Protein AF-A0A0G0WKQ0-F1 (afdb_monomer)

Foldseek 3Di:
DDDLLDAQEEEEADDDVVVVVVVQVVVCVVVVDHHRYDYDYPVVLLVCLLVVPVSSVVVLPDDDDDPDDDNCVSCVSVDD

Secondary structure (DSSP, 8-state):
---TT--SEEEES---HHHHHHHHHHHHHHHTS---EEEE-HHHHHHHHHTT-HHHHHHHHS----SSS-HHHHHGGG--

Radius of gyration: 13.47 Å; Cα contacts (8 Å, |Δi|>4): 54; chains: 1; bounding box: 34×24×31 Å

Organism: NCBI:txid1618429

Mean predicted aligned error: 4.38 Å

Structure (mmCIF, N/CA/C/O backbone):
data_AF-A0A0G0WKQ0-F1
#
_entry.id   AF-A0A0G0WKQ0-F1
#
loop_
_atom_site.group_PDB
_atom_site.id
_atom_site.type_symbol
_atom_site.label_atom_id
_atom_site.label_alt_id
_atom_site.label_comp_id
_atom_site.label_asym_id
_atom_site.label_entity_id
_atom_site.label_seq_id
_atom_site.pdbx_PDB_ins_code
_atom_site.Cartn_x
_atom_site.Cartn_y
_atom_site.Cartn_z
_atom_site.occupancy
_atom_site.B_iso_or_equiv
_atom_site.auth_seq_id
_atom_site.auth_comp_id
_atom_site.auth_asym_id
_atom_site.auth_atom_id
_atom_site.pdbx_PDB_model_num
ATOM 1 N N . LYS A 1 1 ? 7.594 3.671 16.453 1.00 43.97 1 LYS A N 1
ATOM 2 C CA . LYS A 1 1 ? 6.780 4.646 15.692 1.00 43.97 1 LYS A CA 1
ATOM 3 C C . LYS A 1 1 ? 7.348 4.657 14.285 1.00 43.97 1 LYS A C 1
ATOM 5 O O . LYS A 1 1 ? 8.474 5.120 14.154 1.00 43.97 1 LYS A O 1
ATOM 10 N N . GLY A 1 2 ? 6.653 4.052 13.318 1.00 52.34 2 GLY A N 1
ATOM 11 C CA . GLY A 1 2 ? 7.029 4.167 11.906 1.00 52.34 2 GLY A CA 1
ATOM 12 C C . GLY A 1 2 ? 6.952 5.632 11.493 1.00 52.34 2 GLY A C 1
ATOM 13 O O . GLY A 1 2 ? 6.134 6.385 12.035 1.00 52.34 2 GLY A O 1
ATOM 14 N N . THR A 1 3 ? 7.864 6.069 10.637 1.00 54.50 3 THR A N 1
ATOM 15 C CA . THR A 1 3 ? 7.729 7.381 10.000 1.00 54.50 3 THR A CA 1
ATOM 16 C C . THR A 1 3 ? 6.624 7.273 8.947 1.00 54.50 3 THR A C 1
ATOM 18 O O . THR A 1 3 ? 6.305 6.177 8.494 1.00 54.50 3 THR A O 1
ATOM 21 N N . SER A 1 4 ? 6.035 8.387 8.508 1.00 57.16 4 SER A N 1
ATOM 22 C CA . SER A 1 4 ? 5.021 8.393 7.432 1.00 57.16 4 SER A CA 1
ATOM 23 C C . SER A 1 4 ? 5.550 7.910 6.068 1.00 57.16 4 SER A C 1
ATOM 25 O O . SER A 1 4 ? 4.867 8.041 5.058 1.00 57.16 4 SER A O 1
ATOM 27 N N . GLU A 1 5 ? 6.798 7.441 6.009 1.00 63.59 5 GLU A N 1
ATOM 28 C CA . GLU A 1 5 ? 7.430 6.898 4.812 1.00 63.59 5 GLU A CA 1
ATOM 29 C C . GLU A 1 5 ? 7.385 5.365 4.747 1.00 63.59 5 GLU A C 1
ATOM 31 O O . GLU A 1 5 ? 7.680 4.796 3.689 1.00 63.59 5 GLU A O 1
ATOM 36 N N . ASP A 1 6 ? 7.042 4.701 5.853 1.00 78.62 6 ASP A N 1
ATOM 37 C CA . ASP A 1 6 ? 6.930 3.247 5.913 1.00 78.62 6 ASP A CA 1
ATOM 38 C C . ASP A 1 6 ? 5.595 2.797 5.301 1.00 78.62 6 ASP A C 1
ATOM 40 O O . ASP A 1 6 ? 4.541 3.371 5.575 1.00 78.62 6 ASP A O 1
ATOM 44 N N . VAL A 1 7 ? 5.655 1.786 4.431 1.00 89.81 7 VAL A N 1
ATOM 45 C CA . VAL A 1 7 ? 4.475 1.198 3.785 1.00 89.81 7 VAL A CA 1
ATOM 46 C C . VAL A 1 7 ? 4.041 -0.006 4.601 1.00 89.81 7 VAL A C 1
ATOM 48 O O . VAL A 1 7 ? 4.788 -0.975 4.717 1.00 89.81 7 VAL A O 1
ATOM 51 N N . ASP A 1 8 ? 2.822 0.040 5.120 1.00 92.94 8 ASP A N 1
ATOM 52 C CA . ASP A 1 8 ? 2.232 -1.049 5.896 1.00 92.94 8 ASP A CA 1
ATOM 53 C C . ASP A 1 8 ? 1.635 -2.131 4.988 1.00 92.94 8 ASP A C 1
ATOM 55 O O . ASP A 1 8 ? 1.641 -3.315 5.325 1.00 92.94 8 ASP A O 1
ATOM 59 N N . LEU A 1 9 ? 1.116 -1.731 3.822 1.00 94.88 9 LEU A N 1
ATOM 60 C CA . LEU A 1 9 ? 0.482 -2.638 2.871 1.00 94.88 9 LEU A CA 1
ATOM 61 C C . LEU A 1 9 ? 0.763 -2.217 1.427 1.00 94.88 9 LEU A C 1
ATOM 63 O O . LEU A 1 9 ? 0.451 -1.102 1.013 1.00 94.88 9 LEU A O 1
ATOM 67 N N . LEU A 1 10 ? 1.297 -3.143 0.636 1.00 95.44 10 LEU A N 1
ATOM 68 C CA . LEU A 1 10 ? 1.412 -2.999 -0.811 1.00 95.44 10 LEU A CA 1
ATOM 69 C C . LEU A 1 10 ? 0.479 -4.005 -1.487 1.00 95.44 10 LEU A C 1
ATOM 71 O O . LEU A 1 10 ? 0.557 -5.200 -1.209 1.00 95.44 10 LEU A O 1
ATOM 75 N N . ILE A 1 11 ? -0.364 -3.524 -2.398 1.00 96.62 11 ILE A N 1
ATOM 76 C CA . ILE A 1 11 ? -1.203 -4.368 -3.250 1.00 96.62 11 ILE A CA 1
ATOM 77 C C . ILE A 1 11 ? -0.764 -4.187 -4.703 1.00 96.62 11 ILE A C 1
ATOM 79 O O . ILE A 1 11 ? -0.714 -3.067 -5.208 1.00 96.62 11 ILE A O 1
ATOM 83 N N . VAL A 1 12 ? -0.454 -5.292 -5.377 1.00 95.75 12 VAL A N 1
ATOM 84 C CA . VAL A 1 12 ? -0.088 -5.298 -6.797 1.00 95.75 12 VAL A CA 1
ATOM 85 C C . VAL A 1 12 ? -1.105 -6.138 -7.555 1.00 95.75 12 VAL A C 1
ATOM 87 O O . VAL A 1 12 ? -1.306 -7.303 -7.216 1.00 95.75 12 VAL A O 1
ATOM 90 N N . GLY A 1 13 ? -1.762 -5.548 -8.551 1.00 95.19 13 GLY A N 1
ATOM 91 C CA . GLY A 1 13 ? -2.750 -6.244 -9.374 1.00 95.19 13 GLY A CA 1
ATOM 92 C C . GLY A 1 13 ? -3.890 -5.350 -9.847 1.00 95.19 13 GLY A C 1
ATOM 93 O O . GLY A 1 13 ? -3.844 -4.125 -9.747 1.00 95.19 13 GLY A O 1
ATOM 94 N N . GLN A 1 14 ? -4.941 -5.978 -10.371 1.00 94.75 14 GLN A N 1
ATOM 95 C CA . GLN A 1 14 ? -6.174 -5.282 -10.737 1.00 94.75 14 GLN A CA 1
ATOM 96 C C . GLN A 1 14 ? -7.021 -5.025 -9.492 1.00 94.75 14 GLN A C 1
ATOM 98 O O . GLN A 1 14 ? -7.432 -5.960 -8.809 1.00 94.75 14 GLN A O 1
ATOM 103 N N . ILE A 1 15 ? -7.274 -3.752 -9.194 1.00 93.44 15 ILE A N 1
ATOM 104 C CA . ILE A 1 15 ? -7.915 -3.332 -7.947 1.00 93.44 15 ILE A CA 1
ATOM 105 C C . ILE A 1 15 ? -9.089 -2.413 -8.256 1.00 93.44 15 ILE A C 1
ATOM 107 O O . ILE A 1 15 ? -8.964 -1.440 -9.002 1.00 93.44 15 ILE A O 1
ATOM 111 N N . VAL A 1 16 ? -10.222 -2.685 -7.614 1.00 95.38 16 VAL A N 1
ATOM 112 C CA . VAL A 1 16 ? -11.358 -1.765 -7.567 1.00 95.38 16 VAL A CA 1
ATOM 113 C C . VAL A 1 16 ? -11.132 -0.804 -6.402 1.00 95.38 16 VAL A C 1
ATOM 115 O O . VAL A 1 16 ? -11.373 -1.138 -5.244 1.00 95.38 16 VAL A O 1
ATOM 118 N N . LEU A 1 17 ? -10.627 0.396 -6.700 1.00 93.88 17 LEU A N 1
ATOM 119 C CA . LEU A 1 17 ? -10.199 1.358 -5.677 1.00 93.88 17 LEU A CA 1
ATOM 120 C C . LEU A 1 17 ? -11.270 1.670 -4.608 1.00 93.88 17 LEU A C 1
ATOM 122 O O . LEU A 1 17 ? -10.915 1.678 -3.429 1.00 93.88 17 LEU A O 1
ATOM 126 N N . PRO A 1 18 ? -12.559 1.870 -4.951 1.00 97.12 18 PRO A N 1
ATOM 127 C CA . PRO A 1 18 ? -13.591 2.091 -3.938 1.00 97.12 18 PRO A CA 1
ATOM 128 C C . PRO A 1 18 ? -13.735 0.935 -2.939 1.00 97.12 18 PRO A C 1
ATOM 130 O O . PRO A 1 18 ? -13.937 1.174 -1.753 1.00 97.12 18 PRO A O 1
ATOM 133 N N . GLU A 1 19 ? -13.597 -0.314 -3.390 1.00 97.12 19 GLU A N 1
ATOM 134 C CA . GLU A 1 19 ? -13.697 -1.488 -2.516 1.00 97.12 19 GLU A CA 1
ATOM 135 C C . GLU A 1 19 ? -12.501 -1.567 -1.567 1.00 97.12 19 GLU A C 1
ATOM 137 O O . GLU A 1 19 ? -12.679 -1.756 -0.363 1.00 97.12 19 GLU A O 1
ATOM 142 N N . LEU A 1 20 ? -11.288 -1.332 -2.084 1.00 96.31 20 LEU A N 1
ATOM 143 C CA . LEU A 1 20 ? -10.083 -1.274 -1.258 1.00 96.31 20 LEU A CA 1
ATOM 144 C C . LEU A 1 20 ? -10.200 -0.183 -0.185 1.00 96.31 20 LEU A C 1
ATOM 146 O O . LEU A 1 20 ? -9.903 -0.435 0.979 1.00 96.31 20 LEU A O 1
ATOM 150 N N . GLN A 1 21 ? -10.679 1.009 -0.548 1.00 96.88 21 GLN A N 1
ATOM 151 C CA . GLN A 1 21 ? -10.856 2.115 0.397 1.00 96.88 21 GLN A CA 1
ATOM 152 C C . GLN A 1 21 ? -11.820 1.766 1.534 1.00 96.88 21 GLN A C 1
ATOM 154 O O . GLN A 1 21 ? -11.533 2.086 2.687 1.00 96.88 21 GLN A O 1
ATOM 159 N N . VAL A 1 22 ? -12.934 1.091 1.229 1.00 98.12 22 VAL A N 1
ATOM 160 C CA . VAL A 1 22 ? -13.898 0.641 2.245 1.00 98.12 22 VAL A CA 1
ATOM 161 C C . VAL A 1 22 ? -13.257 -0.368 3.199 1.00 98.12 22 VAL A C 1
ATOM 163 O O . VAL A 1 22 ? -13.406 -0.227 4.411 1.00 98.12 22 VAL A O 1
ATOM 166 N N . ILE A 1 23 ? -12.507 -1.341 2.672 1.00 97.06 23 ILE A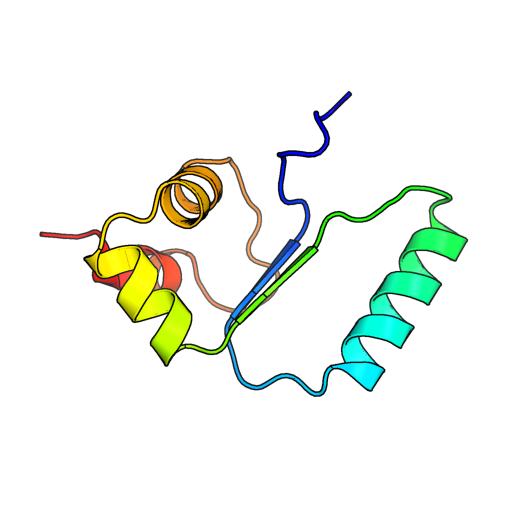 N 1
ATOM 167 C CA . ILE A 1 23 ? -11.821 -2.360 3.483 1.00 97.06 23 ILE A CA 1
ATOM 168 C C . ILE A 1 23 ? -10.793 -1.713 4.418 1.00 97.06 23 ILE A C 1
ATOM 170 O O . ILE A 1 23 ? -10.771 -2.011 5.612 1.00 97.06 23 ILE A O 1
ATOM 174 N N . ILE A 1 24 ? -9.963 -0.804 3.899 1.00 97.31 24 ILE A N 1
ATOM 175 C CA . ILE A 1 24 ? -8.956 -0.114 4.711 1.00 97.31 24 ILE A CA 1
ATOM 176 C C . ILE A 1 24 ? -9.623 0.755 5.782 1.00 97.31 24 ILE A C 1
ATOM 178 O O . ILE A 1 24 ? -9.206 0.722 6.936 1.00 97.31 24 ILE A O 1
ATOM 182 N N . ALA A 1 25 ? -10.671 1.508 5.435 1.00 97.56 25 ALA A N 1
ATOM 183 C CA . ALA A 1 25 ? -11.367 2.369 6.389 1.00 97.56 25 ALA A CA 1
ATOM 184 C C . ALA A 1 25 ? -11.988 1.576 7.550 1.00 97.56 25 ALA A C 1
ATOM 186 O O . ALA A 1 25 ? -11.858 1.986 8.704 1.00 97.56 25 ALA A O 1
ATOM 187 N N . ASP A 1 26 ? -12.617 0.436 7.253 1.00 98.25 26 ASP A N 1
ATOM 188 C CA . ASP A 1 26 ? -13.185 -0.462 8.260 1.00 98.25 26 ASP A CA 1
ATOM 189 C C . ASP A 1 26 ? -12.099 -1.015 9.199 1.00 98.25 26 ASP A C 1
ATOM 191 O O . ASP A 1 26 ? -12.262 -1.007 10.420 1.00 98.25 26 ASP A O 1
ATOM 195 N N . GLU A 1 27 ? -10.942 -1.412 8.661 1.00 97.06 27 GLU A N 1
ATOM 196 C CA . GLU A 1 27 ? -9.847 -1.941 9.478 1.00 97.06 27 GLU A CA 1
ATOM 197 C C . GLU A 1 27 ? -9.173 -0.872 10.348 1.00 97.06 27 GLU A C 1
ATOM 199 O O . GLU A 1 27 ? -8.887 -1.118 11.523 1.00 97.06 27 GLU A O 1
ATOM 204 N N . GLN A 1 28 ? -8.972 0.336 9.815 1.00 97.38 28 GLN A N 1
ATOM 205 C CA . GLN A 1 28 ? -8.464 1.466 10.597 1.00 97.38 28 GLN A CA 1
ATOM 206 C C . GLN A 1 28 ? -9.417 1.827 11.742 1.00 97.38 28 GLN A C 1
ATOM 208 O O . GLN A 1 28 ? -8.963 2.082 12.855 1.00 97.38 28 GLN A O 1
ATOM 213 N N . ALA A 1 29 ? -10.734 1.808 11.501 1.00 97.62 29 ALA A N 1
ATOM 214 C CA . ALA A 1 29 ? -11.734 2.070 12.535 1.00 97.62 29 ALA A CA 1
ATOM 215 C C . ALA A 1 29 ? -11.729 0.990 13.628 1.00 97.62 29 ALA A C 1
ATOM 217 O O . ALA A 1 29 ? -11.845 1.308 14.808 1.00 97.62 29 ALA A O 1
ATOM 218 N N . LYS A 1 30 ? -11.550 -0.282 13.251 1.00 98.00 30 LYS A N 1
ATOM 219 C CA . LYS A 1 30 ? -11.467 -1.409 14.194 1.00 98.00 30 LYS A CA 1
ATOM 220 C C . LYS A 1 30 ? -10.207 -1.387 15.054 1.00 98.00 30 LYS A C 1
ATOM 222 O O . LYS A 1 30 ? -10.260 -1.800 16.210 1.00 98.00 30 LYS A O 1
ATOM 227 N N . ARG A 1 31 ? -9.070 -0.982 14.482 1.00 95.19 31 ARG A N 1
ATOM 228 C CA . ARG A 1 31 ? -7.766 -0.990 15.167 1.00 95.19 31 ARG A CA 1
ATOM 229 C C . ARG A 1 31 ? -7.390 0.339 15.804 1.00 95.19 31 ARG A C 1
ATOM 231 O O . ARG A 1 31 ? -6.437 0.358 16.574 1.00 95.19 31 ARG A O 1
ATOM 238 N N . GLU A 1 32 ? -8.102 1.412 15.467 1.00 96.19 32 GLU A N 1
ATOM 239 C CA . GLU A 1 32 ? -7.796 2.794 15.858 1.00 96.19 32 GLU A CA 1
ATOM 240 C C . GLU A 1 32 ? -6.368 3.226 15.464 1.00 96.19 32 GLU A C 1
ATOM 242 O O . GLU A 1 32 ? -5.698 3.976 16.175 1.00 96.19 32 GLU A O 1
ATOM 247 N N . ILE A 1 33 ? -5.876 2.724 14.328 1.00 93.88 33 ILE A N 1
ATOM 248 C CA . ILE A 1 33 ? -4.524 2.973 13.809 1.00 93.88 33 ILE A CA 1
ATOM 249 C C . ILE A 1 33 ? -4.622 3.253 12.304 1.00 93.88 33 ILE A C 1
ATOM 251 O O . ILE A 1 33 ? -5.409 2.612 11.609 1.00 93.88 33 ILE A O 1
ATOM 255 N N . GLU A 1 34 ? -3.824 4.200 11.805 1.00 93.12 34 GLU A N 1
ATOM 256 C CA . GLU A 1 34 ? -3.689 4.474 10.367 1.00 93.12 34 GLU A CA 1
ATOM 257 C C . GLU A 1 34 ? -2.936 3.344 9.652 1.00 93.12 34 GLU A C 1
ATOM 259 O O . GLU A 1 34 ? -1.997 2.769 10.198 1.00 93.12 34 GLU A O 1
ATOM 264 N N . ILE A 1 35 ? -3.336 3.043 8.418 1.00 94.19 35 ILE A N 1
ATOM 265 C CA . ILE A 1 35 ? -2.685 2.063 7.548 1.00 94.19 35 ILE A CA 1
ATOM 266 C C . ILE A 1 35 ? -2.133 2.816 6.339 1.00 94.19 35 ILE A C 1
ATOM 268 O O . ILE A 1 35 ? -2.887 3.252 5.467 1.00 94.19 35 ILE A O 1
ATOM 272 N N . ASN A 1 36 ? -0.811 2.935 6.253 1.00 93.19 36 ASN A N 1
ATOM 273 C CA . ASN A 1 36 ? -0.134 3.503 5.094 1.00 93.19 36 ASN A CA 1
ATOM 274 C C . ASN A 1 36 ? -0.066 2.453 3.986 1.00 93.19 36 ASN A C 1
ATOM 276 O O . ASN A 1 36 ? 0.853 1.634 3.938 1.00 93.19 36 ASN A O 1
ATOM 280 N N . TYR A 1 37 ? -1.046 2.461 3.085 1.00 94.38 37 TYR A N 1
ATOM 281 C CA . TYR A 1 37 ? -1.086 1.523 1.968 1.00 94.38 37 TYR A CA 1
ATOM 282 C C . TYR A 1 37 ? -0.739 2.184 0.636 1.00 94.38 37 TYR A C 1
ATOM 284 O O . TYR A 1 37 ? -0.919 3.380 0.415 1.00 94.38 37 TYR A O 1
ATOM 292 N N . SER A 1 38 ? -0.235 1.374 -0.283 1.00 94.56 38 SER A N 1
ATOM 293 C CA . SER A 1 38 ? -0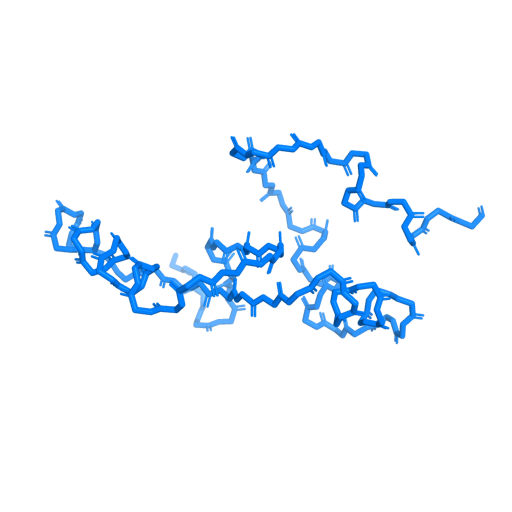.033 1.737 -1.679 1.00 94.56 38 SER A CA 1
ATOM 294 C C . SER A 1 38 ? -0.542 0.623 -2.570 1.00 94.56 38 SER A C 1
ATOM 296 O O . SER A 1 38 ? -0.506 -0.553 -2.210 1.00 94.56 38 SER A O 1
ATOM 298 N N . PHE A 1 39 ? -1.020 0.997 -3.747 1.00 95.56 39 PHE A N 1
ATOM 299 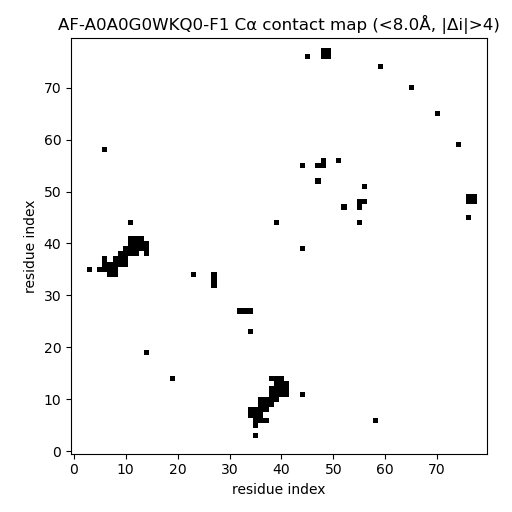C CA . PHE A 1 39 ? -1.496 0.044 -4.728 1.00 95.56 39 PHE A CA 1
ATOM 300 C C . PHE A 1 39 ? -1.048 0.445 -6.128 1.00 95.56 39 PHE A C 1
ATOM 302 O O . PHE A 1 39 ? -0.868 1.630 -6.404 1.00 95.56 39 PHE A O 1
ATOM 309 N N . MET A 1 40 ? -0.847 -0.542 -6.993 1.00 95.50 40 MET A N 1
ATOM 310 C CA . MET A 1 40 ? -0.510 -0.346 -8.402 1.00 95.50 40 MET A CA 1
ATOM 311 C C . MET A 1 40 ? -0.831 -1.603 -9.202 1.00 95.50 40 MET A C 1
ATOM 313 O O . MET A 1 40 ? -1.001 -2.682 -8.632 1.00 95.50 40 MET A O 1
ATOM 317 N N . ASP A 1 41 ? -0.905 -1.477 -10.522 1.00 96.25 41 ASP A N 1
ATOM 318 C CA . ASP A 1 41 ? -1.010 -2.651 -11.381 1.00 96.25 41 ASP A CA 1
ATOM 319 C C . ASP A 1 41 ? 0.349 -3.359 -11.549 1.00 96.25 41 ASP A C 1
ATOM 321 O O . ASP A 1 41 ? 1.415 -2.854 -11.177 1.00 96.25 41 ASP A O 1
ATOM 325 N N . GLU A 1 42 ? 0.314 -4.572 -12.100 1.00 93.69 42 GLU A N 1
ATOM 326 C CA . GLU A 1 42 ? 1.515 -5.383 -12.323 1.00 93.69 42 GLU A CA 1
ATOM 327 C C . GLU A 1 42 ? 2.499 -4.727 -13.304 1.00 93.69 42 GLU A C 1
ATOM 329 O O . GLU A 1 42 ? 3.712 -4.909 -13.179 1.00 93.69 42 GLU A O 1
ATOM 334 N N . ALA A 1 43 ? 2.013 -3.961 -14.285 1.00 93.62 43 ALA A N 1
ATOM 335 C CA . ALA A 1 43 ? 2.868 -3.323 -15.280 1.00 93.62 43 ALA A CA 1
ATOM 336 C C . ALA A 1 43 ? 3.672 -2.171 -14.659 1.00 93.62 43 ALA A C 1
ATOM 338 O O . ALA A 1 43 ? 4.884 -2.074 -14.878 1.00 93.62 43 ALA A O 1
ATOM 339 N N . GLU A 1 44 ? 3.022 -1.339 -13.847 1.00 95.94 44 GLU A N 1
ATOM 340 C CA . GLU A 1 44 ? 3.644 -0.274 -13.073 1.00 95.94 44 GLU A CA 1
ATOM 341 C C . GLU A 1 44 ? 4.645 -0.840 -12.063 1.00 95.94 44 GLU A C 1
ATOM 343 O O . GLU A 1 44 ? 5.785 -0.365 -12.009 1.00 95.94 44 GLU A O 1
ATOM 348 N N . PHE A 1 45 ? 4.265 -1.878 -11.311 1.00 95.44 45 PHE A N 1
ATOM 349 C CA . PHE A 1 45 ? 5.166 -2.525 -10.359 1.00 95.44 45 PHE A CA 1
ATOM 350 C C . PHE A 1 45 ? 6.438 -3.026 -11.052 1.00 95.44 45 PHE A C 1
ATOM 352 O O . PHE A 1 45 ? 7.547 -2.631 -10.687 1.00 95.44 45 PHE A O 1
ATOM 359 N N . ASN A 1 46 ? 6.289 -3.809 -12.123 1.00 93.12 46 ASN A N 1
ATOM 360 C CA . ASN A 1 46 ? 7.415 -4.344 -12.886 1.00 93.12 46 ASN A CA 1
ATOM 361 C C . ASN A 1 46 ? 8.298 -3.242 -13.483 1.00 93.12 46 ASN A C 1
ATOM 363 O O . ASN A 1 46 ? 9.528 -3.347 -13.486 1.00 93.12 46 ASN A O 1
ATOM 367 N N . PHE A 1 47 ? 7.694 -2.162 -13.976 1.00 93.81 47 PHE A N 1
ATOM 368 C CA . PHE A 1 47 ? 8.428 -1.008 -14.478 1.00 93.81 47 PHE A CA 1
ATOM 369 C C . PHE A 1 47 ? 9.269 -0.342 -13.382 1.00 93.81 47 PHE A C 1
ATOM 371 O O . PHE A 1 47 ? 10.449 -0.051 -13.605 1.00 93.81 47 PHE A O 1
ATOM 378 N N . ARG A 1 48 ? 8.694 -0.134 -12.193 1.00 94.31 48 ARG A N 1
ATOM 379 C CA . ARG A 1 48 ? 9.386 0.461 -11.045 1.00 94.31 48 ARG A CA 1
ATOM 380 C C . ARG A 1 48 ? 10.501 -0.444 -10.509 1.00 94.31 48 ARG A C 1
ATOM 382 O O . ARG A 1 48 ? 11.591 0.061 -10.243 1.00 94.31 48 ARG A O 1
ATOM 389 N N . VAL A 1 49 ? 10.290 -1.764 -10.450 1.00 92.75 49 VAL A N 1
ATOM 390 C CA . VAL A 1 49 ? 11.335 -2.751 -10.105 1.00 92.75 49 VAL A CA 1
ATOM 391 C C . VAL A 1 49 ? 12.511 -2.654 -11.078 1.00 92.75 49 VAL A C 1
ATOM 393 O O . VAL A 1 49 ? 13.648 -2.433 -10.657 1.00 92.75 49 VAL A O 1
ATOM 396 N N . ARG A 1 50 ? 12.246 -2.717 -12.392 1.00 91.56 50 ARG A N 1
ATOM 397 C CA . ARG A 1 50 ? 13.284 -2.626 -13.438 1.00 91.56 50 ARG A CA 1
ATOM 398 C C . ARG A 1 50 ? 14.061 -1.315 -13.387 1.00 91.56 50 ARG A C 1
ATOM 400 O O . ARG A 1 50 ? 15.261 -1.294 -13.651 1.00 91.56 50 ARG A O 1
ATOM 407 N N . ARG A 1 51 ? 13.385 -0.213 -13.053 1.00 93.44 51 ARG A N 1
ATOM 408 C CA . ARG A 1 51 ? 14.003 1.111 -12.909 1.00 93.44 51 ARG A CA 1
ATOM 409 C C . ARG A 1 51 ? 14.667 1.351 -11.563 1.00 93.44 51 ARG A C 1
ATOM 411 O O . ARG A 1 51 ? 15.242 2.424 -11.391 1.00 93.44 51 ARG A O 1
ATOM 418 N N . ARG A 1 52 ? 14.631 0.378 -10.646 1.00 91.50 52 ARG A N 1
ATOM 419 C CA . ARG A 1 52 ? 15.176 0.527 -9.292 1.00 91.50 52 ARG A CA 1
ATOM 420 C C . ARG A 1 52 ? 14.581 1.746 -8.584 1.00 91.50 52 ARG A C 1
ATOM 422 O O . ARG A 1 52 ? 15.299 2.523 -7.961 1.00 91.50 52 ARG A O 1
ATOM 429 N N . ASP A 1 53 ? 13.268 1.921 -8.727 1.00 94.69 53 ASP A N 1
ATOM 430 C CA . ASP A 1 53 ? 12.522 2.982 -8.059 1.00 94.69 53 ASP A CA 1
ATOM 431 C C . ASP A 1 53 ? 12.785 2.933 -6.539 1.00 94.69 53 ASP A C 1
ATOM 433 O O . ASP A 1 53 ? 12.594 1.873 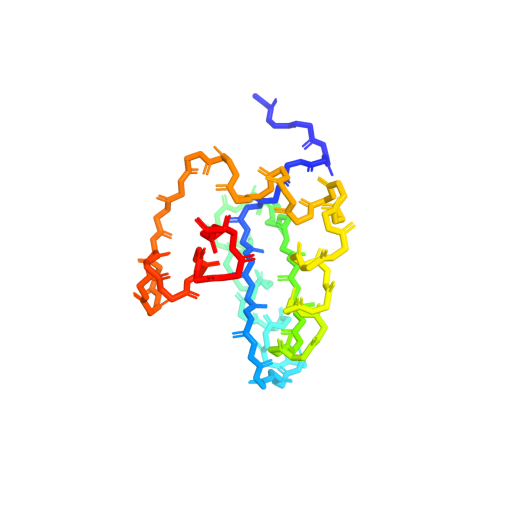-5.931 1.00 94.69 53 ASP A O 1
ATOM 437 N N . PRO A 1 54 ? 13.237 4.035 -5.905 1.00 92.69 54 PRO A N 1
ATOM 438 C CA . PRO A 1 54 ? 13.646 4.017 -4.500 1.00 92.69 54 PRO A CA 1
ATOM 439 C C . PRO A 1 54 ? 12.542 3.568 -3.541 1.00 92.69 54 PRO A C 1
ATOM 441 O O . PRO A 1 54 ? 12.825 2.883 -2.558 1.00 92.69 54 PRO A O 1
ATOM 444 N N . PHE A 1 55 ? 11.289 3.929 -3.834 1.00 92.50 55 PHE A N 1
ATOM 445 C CA . PHE A 1 55 ? 10.142 3.534 -3.027 1.00 92.50 55 PHE A CA 1
ATOM 446 C C . PHE A 1 55 ? 9.921 2.021 -3.104 1.00 92.50 55 PHE A C 1
ATOM 448 O O . PHE A 1 55 ? 9.902 1.359 -2.067 1.00 92.50 55 PHE A O 1
ATOM 455 N N . ILE A 1 56 ? 9.845 1.454 -4.313 1.00 93.00 56 ILE A N 1
ATOM 456 C CA . ILE A 1 56 ? 9.678 0.003 -4.479 1.00 93.00 56 ILE A CA 1
ATOM 457 C C . ILE A 1 56 ? 10.838 -0.774 -3.868 1.00 93.00 56 ILE A C 1
ATOM 459 O O . ILE A 1 56 ? 10.602 -1.723 -3.126 1.00 93.00 56 ILE A O 1
ATOM 463 N N . LEU A 1 57 ? 12.085 -0.359 -4.104 1.00 91.19 57 LEU A N 1
ATOM 464 C CA . LEU A 1 57 ? 13.236 -1.034 -3.507 1.00 91.19 57 LEU A CA 1
ATOM 465 C C . LEU A 1 57 ? 13.166 -1.049 -1.979 1.00 91.19 57 LEU A C 1
ATOM 467 O O . LEU A 1 57 ? 13.454 -2.083 -1.381 1.00 91.19 57 LEU A O 1
ATOM 471 N N . ARG A 1 58 ? 12.737 0.053 -1.348 1.00 90.56 58 ARG A N 1
ATOM 472 C CA . ARG A 1 58 ? 12.550 0.119 0.106 1.00 90.56 58 ARG A CA 1
ATOM 473 C C . ARG A 1 58 ? 11.522 -0.906 0.591 1.00 90.56 58 ARG A C 1
ATOM 475 O O . ARG A 1 58 ? 11.821 -1.648 1.521 1.00 90.56 58 ARG A O 1
ATOM 482 N N . VAL A 1 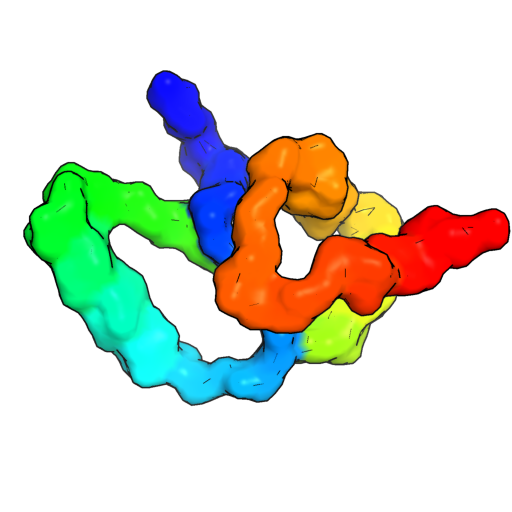59 ? 10.364 -1.004 -0.064 1.00 91.31 59 VAL A N 1
ATOM 483 C CA . VAL A 1 59 ? 9.335 -2.004 0.288 1.00 91.31 59 VAL A CA 1
ATOM 484 C C . VAL A 1 59 ? 9.853 -3.437 0.086 1.00 91.31 59 VAL A C 1
ATOM 486 O O . VAL A 1 59 ? 9.608 -4.331 0.902 1.00 91.31 59 VAL A O 1
ATOM 489 N N . LEU A 1 60 ? 10.622 -3.677 -0.979 1.00 90.06 60 LEU A N 1
ATOM 490 C CA . LEU A 1 60 ? 11.168 -5.001 -1.282 1.00 90.06 60 LEU A CA 1
ATOM 491 C C . LEU A 1 60 ? 12.252 -5.457 -0.301 1.00 90.06 60 LEU A C 1
ATOM 493 O O . LEU A 1 60 ? 12.343 -6.654 -0.048 1.00 90.06 60 LEU A O 1
ATOM 497 N N . VAL A 1 61 ? 13.012 -4.551 0.318 1.00 89.25 61 VAL A N 1
ATOM 498 C CA . VAL A 1 61 ? 14.014 -4.925 1.339 1.00 89.25 61 VAL A CA 1
ATOM 499 C C . VAL A 1 61 ? 13.460 -4.963 2.765 1.00 89.25 61 VAL A C 1
ATOM 501 O O . VAL A 1 61 ? 14.072 -5.576 3.637 1.00 89.25 61 VAL A O 1
ATOM 504 N N . GLN A 1 62 ? 12.319 -4.320 3.028 1.00 88.31 62 GLN A N 1
ATOM 505 C CA . GLN A 1 62 ? 11.687 -4.349 4.348 1.00 88.31 62 GLN A CA 1
ATOM 506 C C . GLN A 1 62 ? 11.178 -5.764 4.693 1.00 88.31 62 GLN A C 1
ATOM 5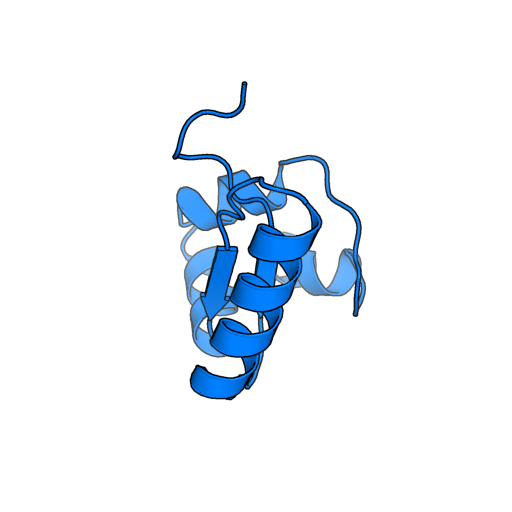08 O O . GLN A 1 62 ? 10.638 -6.449 3.814 1.00 88.31 62 GLN A O 1
ATOM 513 N N . PRO A 1 63 ? 11.315 -6.224 5.954 1.00 90.25 63 PRO A N 1
ATOM 514 C CA . PRO A 1 63 ? 10.675 -7.455 6.408 1.00 90.25 63 PRO A CA 1
ATOM 515 C C . PRO A 1 63 ? 9.169 -7.386 6.160 1.00 90.25 63 PRO A C 1
ATOM 517 O O . PRO A 1 63 ? 8.527 -6.398 6.511 1.00 90.25 63 PRO A O 1
ATOM 520 N N . LYS A 1 64 ? 8.610 -8.429 5.552 1.00 91.31 64 LYS A N 1
ATOM 521 C CA . LYS A 1 64 ? 7.204 -8.465 5.147 1.00 91.31 64 LYS A CA 1
ATOM 522 C C . LYS A 1 64 ? 6.618 -9.854 5.333 1.00 91.31 64 LYS A C 1
ATOM 524 O O . LYS A 1 64 ? 7.341 -10.844 5.415 1.00 91.31 64 LYS A O 1
ATOM 529 N N . ILE A 1 65 ? 5.295 -9.903 5.386 1.00 95.00 65 ILE A N 1
ATOM 530 C CA . ILE A 1 65 ? 4.521 -11.139 5.351 1.00 95.00 65 ILE A CA 1
ATOM 531 C C . ILE A 1 65 ? 3.676 -11.094 4.084 1.00 95.00 65 ILE A C 1
ATOM 533 O O . ILE A 1 65 ? 2.977 -10.112 3.835 1.00 95.00 65 ILE A O 1
ATOM 537 N N . MET A 1 66 ? 3.729 -12.161 3.291 1.00 94.50 66 MET A N 1
ATOM 538 C CA . MET A 1 66 ? 2.864 -12.304 2.124 1.00 94.50 66 MET A CA 1
ATOM 539 C C . MET A 1 66 ? 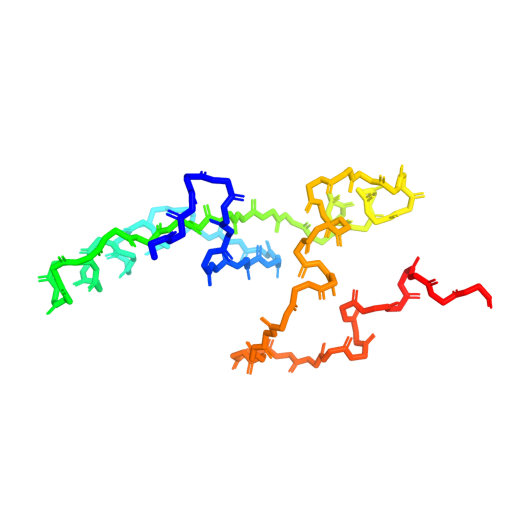1.460 -12.698 2.586 1.00 94.50 66 MET A C 1
ATOM 541 O O . MET A 1 66 ? 1.279 -13.757 3.183 1.00 94.50 66 MET A O 1
ATOM 545 N N . LEU A 1 67 ? 0.467 -11.847 2.316 1.00 94.50 67 LEU A N 1
ATOM 546 C CA . LEU A 1 67 ? -0.944 -12.168 2.567 1.00 94.50 67 LEU A CA 1
ATOM 547 C C . LEU A 1 67 ? -1.527 -13.025 1.437 1.00 94.50 67 LEU A C 1
ATOM 549 O O . LEU A 1 67 ? -2.273 -13.968 1.686 1.00 94.50 67 LEU A O 1
ATOM 553 N N . ILE A 1 68 ? -1.179 -12.684 0.194 1.00 93.81 68 ILE A N 1
ATOM 554 C CA . ILE A 1 68 ? -1.584 -13.373 -1.034 1.00 93.81 68 ILE A CA 1
ATOM 555 C C . ILE A 1 68 ? -0.378 -13.384 -1.983 1.00 93.81 68 ILE A C 1
ATOM 557 O O . ILE A 1 68 ? 0.339 -12.389 -2.086 1.00 93.81 68 ILE A O 1
ATOM 561 N N . GLY A 1 69 ? -0.168 -14.503 -2.682 1.00 92.81 69 GLY A N 1
ATOM 562 C CA . GLY A 1 69 ? 0.966 -14.698 -3.591 1.00 92.81 69 GLY A CA 1
ATOM 563 C C . GLY A 1 69 ? 2.221 -15.230 -2.891 1.00 92.81 69 GLY A C 1
ATOM 564 O O . GLY A 1 69 ? 2.147 -15.760 -1.783 1.00 92.81 69 GLY A O 1
ATOM 565 N N . SER A 1 70 ? 3.373 -15.116 -3.556 1.00 91.75 70 SER A N 1
ATOM 566 C CA . SER A 1 70 ? 4.673 -15.578 -3.055 1.00 91.75 70 SER A CA 1
ATOM 567 C C . SER A 1 70 ? 5.724 -14.470 -3.126 1.00 91.75 70 SER A C 1
ATOM 569 O O . SER A 1 70 ? 5.663 -13.582 -3.978 1.00 91.75 70 SER A O 1
ATOM 571 N N . GLU A 1 71 ? 6.708 -14.533 -2.230 1.00 89.62 71 GLU A N 1
ATOM 572 C CA . GLU A 1 71 ? 7.849 -13.613 -2.250 1.00 89.62 71 GLU A CA 1
ATOM 573 C C . GLU A 1 71 ? 8.736 -13.837 -3.486 1.00 89.62 71 GLU A C 1
ATOM 575 O O . GLU A 1 71 ? 9.275 -12.884 -4.034 1.00 89.62 71 GLU A O 1
ATOM 580 N N . GLU A 1 72 ? 8.815 -15.073 -3.987 1.00 88.31 72 GLU A N 1
ATOM 581 C CA . GLU A 1 72 ? 9.523 -15.401 -5.230 1.00 88.31 72 GLU A CA 1
ATOM 582 C C . GLU A 1 72 ? 8.985 -14.596 -6.423 1.00 88.31 72 GLU A C 1
ATOM 584 O O . GLU A 1 72 ? 9.758 -13.916 -7.096 1.00 88.31 72 GLU A O 1
ATOM 589 N N . ASN A 1 73 ? 7.661 -14.572 -6.617 1.00 87.56 73 ASN A N 1
ATOM 590 C CA . ASN A 1 73 ? 7.031 -13.798 -7.692 1.00 87.56 73 ASN A CA 1
ATOM 591 C C . ASN A 1 73 ? 7.285 -12.292 -7.532 1.00 87.56 73 ASN A C 1
ATOM 593 O O . ASN A 1 73 ? 7.454 -11.570 -8.510 1.00 87.56 73 ASN A O 1
ATOM 597 N N . LEU A 1 74 ? 7.322 -11.806 -6.289 1.00 87.19 74 LEU A N 1
ATOM 598 C CA . LEU A 1 74 ? 7.581 -10.399 -5.989 1.00 87.19 74 LEU A CA 1
ATOM 599 C C . LEU A 1 74 ? 9.024 -9.988 -6.345 1.00 87.19 74 LEU A C 1
ATOM 601 O O . LEU A 1 74 ? 9.268 -8.836 -6.709 1.00 87.19 74 LEU A O 1
ATOM 605 N N . LEU A 1 75 ? 9.979 -10.916 -6.231 1.00 85.44 75 LEU A N 1
ATOM 606 C CA . LEU A 1 75 ? 11.411 -10.672 -6.426 1.00 85.44 75 LEU A CA 1
ATOM 607 C C . LEU A 1 75 ? 11.927 -11.058 -7.820 1.00 85.44 75 LEU A C 1
ATOM 609 O O . LEU A 1 75 ? 13.082 -10.762 -8.122 1.00 85.44 75 LEU A O 1
ATOM 613 N N . GLU A 1 76 ? 11.103 -11.657 -8.683 1.00 82.81 76 GLU A N 1
ATOM 614 C CA . GLU A 1 76 ? 11.503 -12.153 -10.010 1.00 82.81 76 GLU A CA 1
ATOM 615 C C . GLU A 1 76 ? 12.249 -11.091 -10.846 1.00 82.81 76 GLU A C 1
ATOM 617 O O . GLU A 1 76 ? 13.263 -11.379 -11.475 1.00 82.81 76 GLU A O 1
ATOM 622 N N . GLY A 1 77 ? 11.821 -9.824 -10.785 1.00 70.88 77 GLY A N 1
ATOM 623 C CA . GLY A 1 77 ? 12.454 -8.712 -11.506 1.00 70.88 77 GLY A CA 1
ATOM 624 C C . GLY A 1 77 ? 13.757 -8.163 -10.900 1.00 70.88 77 GLY A C 1
ATOM 625 O O . GLY A 1 77 ? 14.356 -7.261 -11.490 1.00 70.88 77 GLY A O 1
ATOM 626 N N . LEU A 1 78 ? 14.181 -8.651 -9.729 1.00 73.88 78 LEU A N 1
ATOM 627 C CA . LEU A 1 78 ? 15.425 -8.253 -9.054 1.00 73.88 78 LEU A CA 1
ATOM 628 C C . LEU A 1 78 ? 16.574 -9.248 -9.252 1.00 73.88 78 LEU A C 1
ATOM 630 O O . LEU A 1 78 ? 17.728 -8.884 -9.015 1.00 73.88 78 LEU A O 1
ATOM 634 N N . VAL A 1 79 ? 16.276 -10.479 -9.669 1.00 61.31 79 VAL A N 1
ATOM 635 C CA . VAL A 1 79 ? 17.285 -11.511 -9.916 1.00 61.31 79 VAL A CA 1
ATOM 636 C C . VAL A 1 79 ? 17.925 -11.250 -11.286 1.00 61.31 79 VAL A C 1
ATOM 638 O O . VAL A 1 79 ? 17.236 -11.232 -12.303 1.00 61.31 79 VAL A O 1
ATOM 641 N N . ILE A 1 80 ? 19.237 -10.983 -11.293 1.00 56.38 80 ILE A N 1
ATOM 642 C CA . ILE A 1 80 ? 20.074 -10.847 -12.500 1.00 56.38 80 ILE A CA 1
ATOM 643 C C . ILE A 1 80 ? 20.743 -12.188 -12.779 1.00 56.38 80 ILE A C 1
ATOM 645 O O . ILE A 1 80 ? 21.306 -12.750 -11.811 1.00 56.38 80 ILE A O 1
#

pLDDT: mean 89.58, std 11.66, range [43.97, 98.25]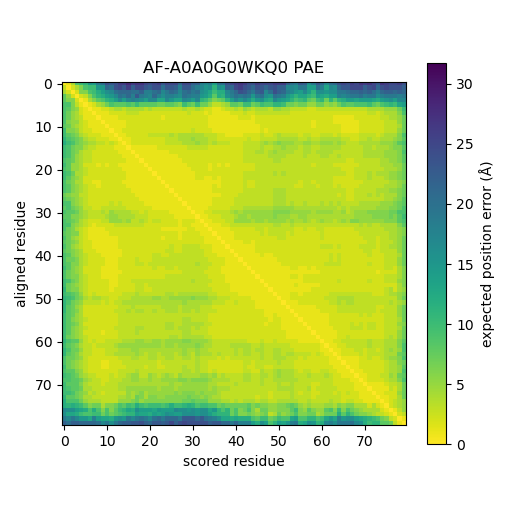

Nearest PDB structures (foldseek):
  8k8k-assembly1_A  TM=6.295E-01  e=1.728E-01  Klebsiella pneumoniae subsp. pneumoniae HS11286
  7li1-assembly4_D  TM=5.972E-01  e=2.976E-01  Moraxella catarrhalis
  1y4t-assembly2_D  TM=5.829E-01  e=2.976E-01  Campylobacter jejuni
  3kn7-assembly1_A  TM=5.784E-01  e=1.158E+00  Haemophilus influenzae
  2o69-assembly1_A  TM=6.157E-01  e=1.740E+00  Haemophilus influenzae

Sequence (80 aa):
KGTSEDVDLLIVGQIVLPELQVIIADEQAKREIEINYSFMDEAEFNFRVRRRDPFILRVLVQPKIMLIGSEENLLEGLVI

Solvent-accessible surface area (backbone atoms only — not comparable to full-atom values): 5172 Å² total; per-residue (Å²): 131,83,58,99,81,56,74,75,41,80,48,76,40,95,73,64,63,72,61,54,52,51,54,52,52,54,51,28,66,74,67,75,44,90,74,47,64,50,74,43,39,58,67,59,49,53,50,35,50,69,66,61,32,67,67,57,52,52,62,71,72,45,93,82,79,77,89,75,82,56,69,66,72,75,43,56,7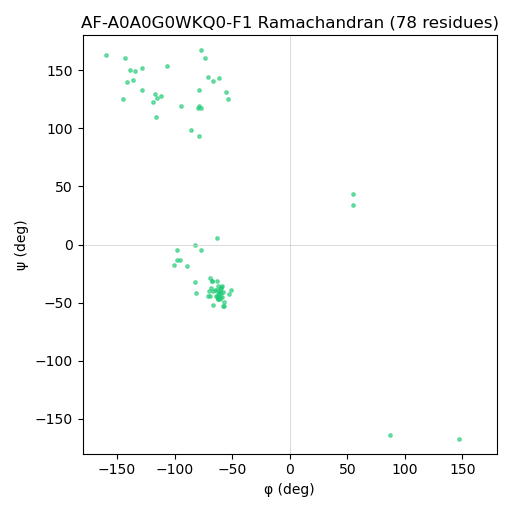3,72,68,128